Protein AF-A0A920E587-F1 (afdb_monomer)

Mean predicted aligned error: 9.36 Å

Secondary structure (DSSP, 8-state):
-HHHHHHHHHHHIIIIIHHHHHHHHHHHHTT--SS-TTHHHHHHHHHHHHHHHHHHHHHHHTTHHHHHHHHHHTTSS-GGGGGG-

Solvent-accessible surface area (backbone atoms only — not comparable to full-atom values): 4840 Å² total; per-residue (Å²): 110,71,69,59,38,34,54,48,20,38,50,46,26,60,73,54,47,47,60,50,51,52,57,55,51,58,58,50,54,75,75,58,83,78,79,68,83,73,52,61,65,60,47,53,54,50,51,53,51,50,51,51,49,44,39,52,50,32,25,54,55,44,44,47,66,57,52,50,55,50,38,37,75,71,66,77,42,66,70,70,72,70,74,73,117

Foldseek 3Di:
DLVVLLVVLLVCLVPPVLVVLVVVLVVVCVVPVDDDPPVVVVSVVVSVVVSVCSSVCSSVVSCVVVVVVVCVVVVVDPPVVVVPD

Structure (mmCIF, N/CA/C/O backbone):
data_AF-A0A920E587-F1
#
_entry.id   AF-A0A920E587-F1
#
loop_
_atom_site.group_PDB
_atom_site.id
_atom_site.type_symbol
_atom_site.label_atom_id
_atom_site.label_alt_id
_atom_site.label_comp_id
_atom_site.label_asym_id
_atom_site.label_entity_id
_atom_site.label_seq_id
_atom_site.pdbx_PDB_ins_code
_atom_site.Cartn_x
_atom_site.Cartn_y
_atom_site.Cartn_z
_atom_site.occupancy
_atom_site.B_iso_or_equiv
_atom_site.auth_seq_id
_atom_site.auth_comp_id
_atom_site.auth_asym_id
_atom_site.auth_atom_id
_atom_site.pdbx_PDB_model_num
ATOM 1 N N . MET A 1 1 ? -8.478 -8.993 14.506 1.00 67.31 1 MET A N 1
ATOM 2 C CA . MET A 1 1 ? -8.938 -8.423 13.217 1.00 67.31 1 MET A CA 1
ATOM 3 C C . MET A 1 1 ? -7.866 -7.584 12.537 1.00 67.31 1 MET A C 1
ATOM 5 O O . MET A 1 1 ? -7.571 -7.879 11.392 1.00 67.31 1 MET A O 1
ATOM 9 N N . ILE A 1 2 ? -7.240 -6.629 13.234 1.00 77.00 2 ILE A N 1
ATOM 10 C CA . ILE A 1 2 ? -6.142 -5.790 12.705 1.00 77.00 2 ILE A CA 1
ATOM 11 C C . ILE A 1 2 ? -5.059 -6.583 11.936 1.00 77.00 2 ILE A C 1
ATOM 13 O O . ILE A 1 2 ? -4.820 -6.246 10.780 1.00 77.00 2 ILE A O 1
ATOM 17 N N . PRO A 1 3 ? -4.487 -7.689 12.465 1.00 80.88 3 PRO A N 1
ATOM 18 C CA . PRO A 1 3 ? -3.456 -8.427 11.727 1.00 80.88 3 PRO A CA 1
ATOM 19 C C . PRO A 1 3 ? -3.971 -9.067 10.429 1.00 80.88 3 PRO A C 1
ATOM 21 O O . PRO A 1 3 ? -3.246 -9.095 9.443 1.00 80.88 3 PRO A O 1
ATOM 24 N N . ILE A 1 4 ? -5.230 -9.524 10.384 1.00 86.94 4 ILE A N 1
ATOM 25 C CA . ILE A 1 4 ? -5.829 -10.094 9.162 1.00 86.94 4 ILE A CA 1
ATOM 26 C C . ILE A 1 4 ? -5.900 -9.039 8.055 1.00 86.94 4 ILE A C 1
ATOM 28 O O . ILE A 1 4 ? -5.589 -9.339 6.906 1.00 86.94 4 ILE A O 1
ATOM 32 N N . LEU A 1 5 ? -6.307 -7.813 8.396 1.00 85.69 5 LEU A N 1
ATOM 33 C CA . LEU A 1 5 ? -6.504 -6.749 7.413 1.00 85.69 5 LEU A CA 1
ATOM 34 C C . LEU A 1 5 ? -5.167 -6.270 6.833 1.00 85.69 5 LEU A C 1
ATOM 36 O O . LEU A 1 5 ? -5.070 -6.042 5.631 1.00 85.69 5 LEU A O 1
ATOM 40 N N . PHE A 1 6 ? -4.125 -6.240 7.663 1.00 84.94 6 PHE A N 1
ATOM 41 C CA . PHE A 1 6 ? -2.758 -5.956 7.236 1.00 84.94 6 PHE A CA 1
ATOM 42 C C . PHE A 1 6 ? -2.211 -7.025 6.272 1.00 84.94 6 PHE A C 1
ATOM 44 O O . PHE A 1 6 ? -1.735 -6.696 5.184 1.00 84.94 6 PHE A O 1
ATOM 51 N N . PHE A 1 7 ? -2.349 -8.317 6.607 1.00 89.00 7 PHE A N 1
ATOM 52 C CA . PHE A 1 7 ? -1.947 -9.405 5.702 1.00 89.00 7 PHE A CA 1
ATOM 53 C C . PHE A 1 7 ? -2.738 -9.394 4.389 1.00 89.00 7 PHE A C 1
ATOM 55 O O . PHE A 1 7 ? -2.176 -9.683 3.331 1.00 89.00 7 PHE A O 1
ATOM 62 N N . LEU A 1 8 ? -4.021 -9.029 4.432 1.00 90.69 8 LEU A N 1
ATOM 63 C CA . LEU A 1 8 ? -4.856 -8.902 3.240 1.00 90.69 8 LEU A CA 1
ATOM 64 C C . LEU A 1 8 ? -4.397 -7.730 2.356 1.00 90.69 8 LEU A C 1
ATOM 66 O O . LEU A 1 8 ? -4.309 -7.896 1.142 1.00 90.69 8 LEU A O 1
ATOM 70 N N . GLY A 1 9 ? -4.003 -6.599 2.950 1.00 89.12 9 GLY A N 1
ATOM 71 C CA . GLY A 1 9 ? -3.408 -5.464 2.236 1.00 89.12 9 GLY A CA 1
ATOM 72 C C . GLY A 1 9 ? -2.060 -5.786 1.580 1.00 89.12 9 GLY A C 1
ATOM 73 O O . GLY A 1 9 ? -1.812 -5.375 0.444 1.00 89.12 9 GLY A O 1
ATOM 74 N N . ILE A 1 10 ? -1.208 -6.578 2.241 1.00 89.06 10 ILE A N 1
ATOM 75 C CA . ILE A 1 10 ? 0.053 -7.068 1.652 1.00 89.06 10 ILE A CA 1
ATOM 76 C C . ILE A 1 10 ? -0.222 -8.059 0.517 1.00 89.06 10 ILE A C 1
ATOM 78 O O . ILE A 1 10 ? 0.397 -7.973 -0.542 1.00 89.06 10 ILE A O 1
ATOM 82 N N . THR A 1 11 ? -1.170 -8.977 0.712 1.00 92.19 11 THR A N 1
ATOM 83 C CA . THR A 1 11 ? -1.576 -9.953 -0.311 1.00 92.19 11 THR A CA 1
ATOM 84 C C . THR A 1 11 ? -2.105 -9.237 -1.554 1.00 92.19 11 THR A C 1
ATOM 86 O O . THR A 1 11 ? -1.683 -9.533 -2.669 1.00 92.19 11 THR A O 1
ATOM 89 N N . PHE A 1 12 ? -2.968 -8.234 -1.372 1.00 91.12 12 PHE A N 1
ATOM 90 C CA . PHE A 1 12 ? -3.450 -7.382 -2.456 1.00 91.12 12 PHE A CA 1
ATOM 91 C C . PHE A 1 12 ? -2.302 -6.658 -3.173 1.00 91.12 12 PHE A C 1
ATOM 93 O O . PHE A 1 12 ? -2.242 -6.670 -4.402 1.00 91.12 12 PHE A O 1
ATOM 100 N N . ALA A 1 13 ? -1.352 -6.087 -2.427 1.00 91.44 13 ALA A N 1
ATOM 101 C CA . ALA A 1 13 ? -0.196 -5.428 -3.024 1.00 91.44 13 ALA A CA 1
ATOM 102 C C . ALA A 1 13 ? 0.633 -6.386 -3.888 1.00 91.44 13 ALA A C 1
ATOM 104 O O . ALA A 1 13 ? 0.977 -6.058 -5.022 1.00 91.44 13 ALA A O 1
ATOM 105 N N . TYR A 1 14 ? 0.900 -7.589 -3.382 1.00 89.94 14 TYR A N 1
ATOM 106 C CA . TYR A 1 14 ? 1.697 -8.579 -4.093 1.00 89.94 14 TYR A CA 1
ATOM 107 C C . TYR A 1 14 ? 1.012 -9.074 -5.373 1.00 89.94 14 TYR A C 1
ATOM 109 O O . TYR A 1 14 ? 1.639 -9.123 -6.427 1.00 89.94 14 TYR A O 1
ATOM 117 N N . PHE A 1 15 ? -0.278 -9.413 -5.307 1.00 91.62 15 PHE A N 1
ATOM 118 C CA . PHE A 1 15 ? -0.974 -10.032 -6.439 1.00 91.62 15 PHE A CA 1
ATOM 119 C C . PHE A 1 15 ? -1.584 -9.043 -7.434 1.00 91.62 15 PHE A C 1
ATOM 121 O O . PHE A 1 15 ? -1.800 -9.419 -8.582 1.00 91.62 15 PHE A O 1
ATOM 128 N N . VAL A 1 16 ? -1.870 -7.801 -7.032 1.00 90.19 16 VAL A N 1
ATOM 129 C CA . VAL A 1 16 ? -2.539 -6.810 -7.896 1.00 90.19 16 VAL A CA 1
ATOM 130 C C . VAL A 1 16 ? -1.615 -5.654 -8.254 1.00 90.19 16 VAL A C 1
ATOM 132 O O . VAL A 1 16 ? -1.528 -5.274 -9.421 1.00 90.19 16 VAL A O 1
ATOM 135 N N . LEU A 1 17 ? -0.894 -5.093 -7.282 1.00 89.00 17 LEU A N 1
ATOM 136 C CA . LEU A 1 17 ? -0.089 -3.895 -7.530 1.00 89.00 17 LEU A CA 1
ATOM 137 C C . LEU A 1 17 ? 1.211 -4.217 -8.273 1.00 89.00 17 LEU A C 1
ATOM 139 O O . LEU A 1 17 ? 1.560 -3.494 -9.202 1.00 89.00 17 LEU A O 1
ATOM 143 N N . ILE A 1 18 ? 1.896 -5.315 -7.936 1.00 88.12 18 ILE A N 1
ATOM 144 C CA . ILE A 1 18 ? 3.119 -5.736 -8.645 1.00 88.12 18 ILE A CA 1
ATOM 145 C C . ILE A 1 18 ? 2.892 -5.944 -10.156 1.00 88.12 18 ILE A C 1
ATOM 147 O O . ILE A 1 18 ? 3.647 -5.354 -10.933 1.00 88.12 18 ILE A O 1
ATOM 151 N N . PRO A 1 19 ? 1.881 -6.705 -10.633 1.00 88.38 19 PRO A N 1
ATOM 152 C CA . PRO A 1 19 ? 1.675 -6.851 -12.077 1.00 88.38 19 PRO A CA 1
ATOM 153 C C . PRO A 1 19 ? 1.304 -5.526 -12.756 1.00 88.38 19 PRO A C 1
ATOM 155 O O . PRO A 1 19 ? 1.726 -5.276 -13.885 1.00 88.38 19 PRO A O 1
ATOM 158 N N . PHE A 1 20 ? 0.584 -4.640 -12.060 1.00 87.06 20 PHE A N 1
ATOM 159 C CA . PHE A 1 20 ? 0.285 -3.302 -12.566 1.00 87.06 20 PHE A CA 1
ATOM 160 C C . PHE A 1 20 ? 1.563 -2.467 -12.743 1.00 87.06 20 PHE A C 1
ATOM 162 O O . PHE A 1 20 ? 1.788 -1.905 -13.815 1.00 87.06 20 PHE A O 1
ATOM 169 N N . ILE A 1 21 ? 2.447 -2.454 -11.740 1.00 84.69 21 ILE A N 1
ATOM 170 C CA . ILE A 1 21 ? 3.749 -1.776 -11.808 1.00 84.69 21 ILE A CA 1
ATOM 171 C C . ILE A 1 21 ? 4.588 -2.312 -12.970 1.00 84.69 21 ILE A C 1
ATOM 173 O O . ILE A 1 21 ? 5.190 -1.529 -13.701 1.00 84.69 21 ILE A O 1
ATOM 177 N N . TRP A 1 22 ? 4.615 -3.631 -13.170 1.00 83.69 22 TRP A N 1
ATOM 178 C CA . TRP A 1 22 ? 5.377 -4.229 -14.264 1.00 83.69 22 TRP A CA 1
ATOM 179 C C . TRP A 1 22 ? 4.860 -3.747 -15.627 1.00 83.69 22 TRP A C 1
ATOM 181 O O . TRP A 1 22 ? 5.642 -3.303 -16.469 1.00 83.69 22 TRP A O 1
ATOM 191 N N . SER A 1 23 ? 3.539 -3.735 -15.825 1.00 83.56 23 SER A N 1
ATOM 192 C CA . SER A 1 23 ? 2.941 -3.224 -17.066 1.00 83.56 23 SER A CA 1
ATOM 193 C C . SER A 1 23 ? 3.246 -1.738 -17.310 1.00 83.56 23 SER A C 1
ATOM 195 O O . SER A 1 23 ? 3.564 -1.340 -18.432 1.00 83.56 23 SER A O 1
ATOM 197 N N . PHE A 1 24 ? 3.241 -0.927 -16.249 1.00 81.50 24 PHE A N 1
ATOM 198 C CA . PHE A 1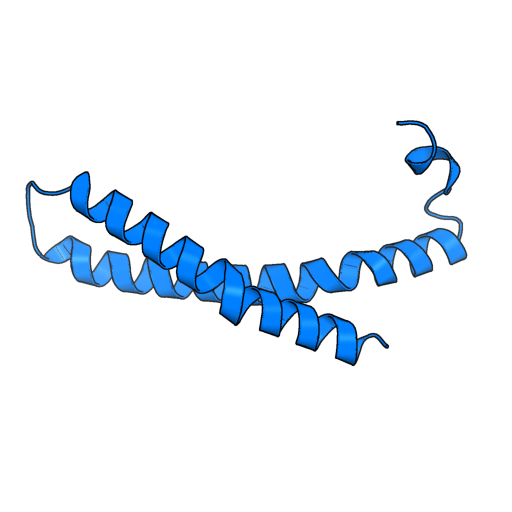 24 ? 3.610 0.486 -16.289 1.00 81.50 24 PHE A CA 1
ATOM 199 C C . PHE A 1 24 ? 5.091 0.684 -16.641 1.00 81.50 24 PHE A C 1
ATOM 201 O O . PHE A 1 24 ? 5.432 1.560 -17.432 1.00 81.50 24 PHE A O 1
ATOM 208 N N . PHE A 1 25 ? 5.971 -0.173 -16.119 1.00 77.81 25 PHE A N 1
ATOM 209 C CA . PHE A 1 25 ? 7.405 -0.112 -16.379 1.00 77.81 25 PHE A CA 1
ATOM 210 C C . PHE A 1 25 ? 7.765 -0.443 -17.835 1.00 77.81 25 PHE A C 1
ATOM 212 O O . PHE A 1 25 ? 8.505 0.312 -18.464 1.00 77.81 25 PHE A O 1
ATOM 219 N N . ILE A 1 26 ? 7.183 -1.505 -18.405 1.00 76.69 26 ILE A N 1
ATOM 220 C CA . ILE A 1 26 ? 7.360 -1.850 -19.831 1.00 76.69 26 ILE A CA 1
ATOM 221 C C . ILE A 1 26 ? 6.863 -0.704 -20.724 1.00 76.69 26 ILE A C 1
ATOM 223 O O . ILE A 1 26 ? 7.463 -0.386 -21.750 1.00 76.69 26 ILE A O 1
ATOM 227 N N . SER A 1 27 ? 5.789 -0.023 -20.315 1.00 75.00 27 SER A N 1
ATOM 228 C CA . SER A 1 27 ? 5.300 1.147 -21.040 1.00 75.00 27 SER A CA 1
ATOM 229 C C . SER A 1 27 ? 6.321 2.292 -21.087 1.00 75.00 27 SER A C 1
ATOM 231 O O . SER A 1 27 ? 6.308 3.042 -22.058 1.00 75.00 27 SER A O 1
ATOM 233 N N . PHE A 1 28 ? 7.211 2.433 -20.097 1.00 70.31 28 PHE A N 1
ATOM 234 C CA . PHE A 1 28 ? 8.281 3.437 -20.130 1.00 70.31 28 PHE A CA 1
ATOM 235 C C . PHE A 1 28 ? 9.475 3.041 -20.992 1.00 70.31 28 PHE A C 1
ATOM 237 O O . PHE A 1 28 ? 10.135 3.927 -21.530 1.00 70.31 28 PHE A O 1
ATOM 244 N N . GLU A 1 29 ? 9.764 1.748 -21.129 1.00 64.94 29 GLU A N 1
ATOM 245 C CA . GLU A 1 29 ? 10.832 1.260 -22.011 1.00 64.94 29 GLU A CA 1
ATOM 246 C C . GLU A 1 29 ? 10.571 1.683 -23.465 1.00 64.94 29 GLU A C 1
ATOM 248 O O . GLU A 1 29 ? 11.460 2.188 -24.149 1.00 64.94 29 GLU A O 1
ATOM 253 N N . ASN A 1 30 ? 9.307 1.619 -23.892 1.00 59.94 30 ASN A N 1
ATOM 254 C CA . ASN A 1 30 ? 8.884 2.036 -25.229 1.00 59.94 30 ASN A CA 1
ATOM 255 C C . ASN A 1 30 ? 9.065 3.544 -25.506 1.00 59.94 30 ASN A C 1
ATOM 257 O O . ASN A 1 30 ? 9.171 3.935 -26.667 1.00 59.94 30 ASN A O 1
ATOM 261 N N . PHE A 1 31 ? 9.121 4.393 -24.470 1.00 57.94 31 PHE A N 1
ATOM 262 C CA . PHE A 1 31 ? 9.295 5.849 -24.610 1.00 57.94 31 PHE A CA 1
ATOM 263 C C . PHE A 1 31 ? 10.763 6.291 -24.751 1.00 57.94 31 PHE A C 1
ATOM 265 O O . PHE A 1 31 ? 11.015 7.374 -25.273 1.00 57.94 31 PHE A O 1
ATOM 272 N N . PHE A 1 32 ? 11.728 5.482 -24.298 1.00 58.31 32 PHE A N 1
ATOM 273 C CA . PHE A 1 32 ? 13.142 5.867 -24.144 1.00 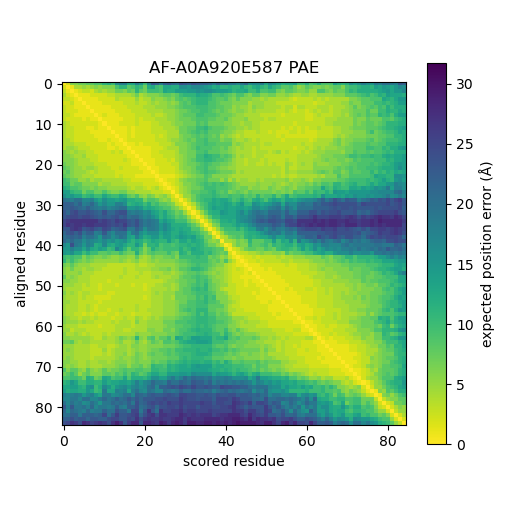58.31 32 PHE A CA 1
ATOM 274 C C . PHE A 1 32 ? 14.098 5.028 -25.006 1.00 58.31 32 PHE A C 1
ATOM 276 O O . PHE A 1 32 ? 15.269 4.852 -24.684 1.00 58.31 32 PHE A O 1
ATOM 283 N N . SER A 1 33 ? 13.629 4.544 -26.155 1.00 56.59 33 SER A N 1
ATOM 284 C CA . SER A 1 33 ? 14.393 3.726 -27.112 1.00 56.59 33 SER A CA 1
ATOM 285 C C . SER A 1 33 ? 15.588 4.441 -27.779 1.00 56.59 33 SER A C 1
ATOM 287 O O . SER A 1 33 ? 16.209 3.897 -28.689 1.00 56.59 33 SER A O 1
ATOM 289 N N . SER A 1 34 ? 15.954 5.645 -27.329 1.00 56.56 34 SER A N 1
ATOM 290 C CA . SER A 1 34 ? 17.072 6.439 -27.846 1.00 56.56 34 SER A CA 1
ATOM 291 C C . SER A 1 34 ? 18.069 6.811 -26.740 1.00 56.56 34 SER A C 1
ATOM 293 O O . SER A 1 34 ? 18.096 7.946 -26.281 1.00 56.56 34 SER A O 1
ATOM 295 N N . GLY A 1 35 ? 18.946 5.871 -26.378 1.00 56.34 35 GLY A N 1
ATOM 296 C CA . GLY A 1 35 ? 20.293 6.205 -25.906 1.00 56.34 35 GLY A CA 1
ATOM 297 C C . GLY A 1 35 ? 20.629 5.908 -24.440 1.00 56.34 35 GLY A C 1
ATOM 298 O O . GLY A 1 35 ? 20.175 6.582 -23.529 1.00 56.34 35 GLY A O 1
ATOM 299 N N . LEU A 1 36 ? 21.622 5.021 -24.295 1.00 52.91 36 LEU A N 1
ATOM 300 C CA . LEU A 1 36 ? 22.567 4.858 -23.179 1.00 52.91 36 LEU A CA 1
ATOM 301 C C . LEU A 1 36 ? 22.160 3.923 -22.021 1.00 52.91 36 LEU A C 1
ATOM 303 O O . LEU A 1 36 ? 21.306 4.200 -21.188 1.00 52.91 36 LEU A O 1
ATOM 307 N N . ASN A 1 37 ? 22.938 2.839 -21.914 1.00 53.59 37 ASN A N 1
ATOM 308 C CA . ASN A 1 37 ? 22.887 1.758 -20.919 1.00 53.59 37 ASN A CA 1
ATOM 309 C C . ASN A 1 37 ? 22.996 2.191 -19.438 1.00 53.59 37 ASN A C 1
ATOM 311 O O . ASN A 1 37 ? 22.882 1.344 -18.557 1.00 53.59 37 ASN A O 1
ATOM 315 N N . LEU A 1 38 ? 23.204 3.480 -19.147 1.00 53.62 38 LEU A N 1
ATOM 316 C CA . LEU A 1 38 ? 23.247 4.032 -17.785 1.00 53.62 38 LEU A CA 1
ATOM 317 C C . LEU A 1 38 ? 21.850 4.166 -17.152 1.00 53.62 38 LEU A C 1
ATOM 319 O O . LEU A 1 38 ? 21.734 4.233 -15.931 1.00 53.62 38 LEU A O 1
ATOM 323 N N . GLU A 1 39 ? 20.778 4.159 -17.948 1.00 57.25 39 GLU A N 1
ATOM 324 C CA . GLU A 1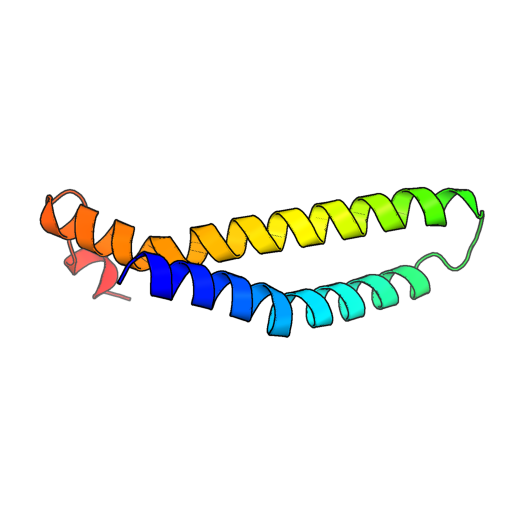 39 ? 19.413 4.225 -17.412 1.00 57.25 39 GLU A CA 1
ATOM 325 C C . GLU A 1 39 ? 18.934 2.901 -16.796 1.00 57.25 39 GLU A C 1
ATOM 327 O O . GLU A 1 39 ? 18.081 2.914 -15.912 1.00 57.25 39 GLU A O 1
ATOM 332 N N . LEU A 1 40 ? 19.477 1.752 -17.210 1.00 60.97 40 LEU A N 1
ATOM 333 C CA . LEU A 1 40 ? 18.997 0.442 -16.748 1.00 60.97 40 LEU A CA 1
ATOM 334 C C . LEU A 1 40 ? 19.268 0.212 -15.251 1.00 60.97 40 LEU A C 1
ATOM 336 O O . LEU A 1 40 ? 18.410 -0.314 -14.542 1.00 60.97 40 LEU A O 1
ATOM 340 N N . GLU A 1 41 ? 20.413 0.677 -14.743 1.00 60.75 41 GLU A N 1
ATOM 341 C CA . GLU A 1 41 ? 20.755 0.589 -13.316 1.00 60.75 41 GLU A CA 1
ATOM 342 C C . GLU A 1 41 ? 19.915 1.561 -12.463 1.00 60.75 41 GLU A C 1
ATOM 344 O O . GLU A 1 41 ? 19.420 1.195 -11.394 1.00 60.75 41 GLU A O 1
ATOM 349 N N . SER A 1 42 ? 19.646 2.771 -12.978 1.00 65.00 42 SER A N 1
ATOM 350 C CA . SER A 1 42 ? 18.748 3.739 -12.327 1.00 65.00 42 SER A CA 1
ATOM 351 C C . SER A 1 42 ? 17.284 3.286 -12.322 1.00 65.00 42 SER A C 1
ATOM 353 O O . SER A 1 42 ? 16.520 3.664 -11.439 1.00 65.00 42 SER A O 1
ATOM 355 N N . ARG A 1 43 ? 16.858 2.486 -13.302 1.00 70.06 43 ARG A N 1
ATOM 356 C CA . ARG A 1 43 ? 15.467 2.036 -13.411 1.00 70.06 43 ARG A CA 1
ATOM 357 C C . ARG A 1 43 ? 15.137 0.871 -12.477 1.00 70.06 43 ARG A C 1
ATOM 359 O O . ARG A 1 43 ? 14.024 0.815 -11.954 1.00 70.06 43 ARG A O 1
ATOM 366 N N . TYR A 1 44 ? 16.087 -0.030 -12.218 1.00 76.81 44 TYR A N 1
ATOM 367 C CA . TYR A 1 44 ? 15.891 -1.111 -11.244 1.00 76.81 44 TYR A CA 1
ATOM 368 C C . TYR A 1 44 ? 15.716 -0.571 -9.817 1.00 76.81 44 TYR A C 1
ATOM 370 O O . TYR A 1 44 ? 14.843 -1.029 -9.074 1.00 76.81 44 TYR A O 1
ATOM 378 N N . SER A 1 45 ? 16.507 0.436 -9.439 1.00 83.19 45 SER A N 1
ATOM 379 C CA . SER A 1 45 ? 16.379 1.079 -8.129 1.00 83.19 45 SER A CA 1
ATOM 380 C C . SER A 1 45 ? 15.042 1.817 -7.981 1.00 83.19 45 SER A C 1
ATOM 382 O O . SER A 1 45 ? 14.410 1.714 -6.926 1.00 83.19 45 SER A O 1
ATOM 384 N N . GLU A 1 46 ? 14.541 2.461 -9.041 1.00 81.25 46 GLU A N 1
ATOM 385 C CA . GLU A 1 46 ? 13.209 3.083 -9.040 1.00 81.25 46 GLU A CA 1
ATOM 386 C C . GLU A 1 46 ? 12.085 2.036 -8.922 1.00 81.25 46 GLU A C 1
ATOM 388 O O . GLU A 1 46 ? 11.142 2.237 -8.155 1.00 81.25 46 GLU A O 1
ATOM 393 N N . TYR A 1 47 ? 12.200 0.879 -9.593 1.00 83.81 47 TYR A N 1
ATOM 394 C CA . TYR A 1 47 ? 11.249 -0.233 -9.445 1.00 83.81 47 TYR A CA 1
ATOM 395 C C . TYR A 1 47 ? 11.192 -0.749 -8.004 1.00 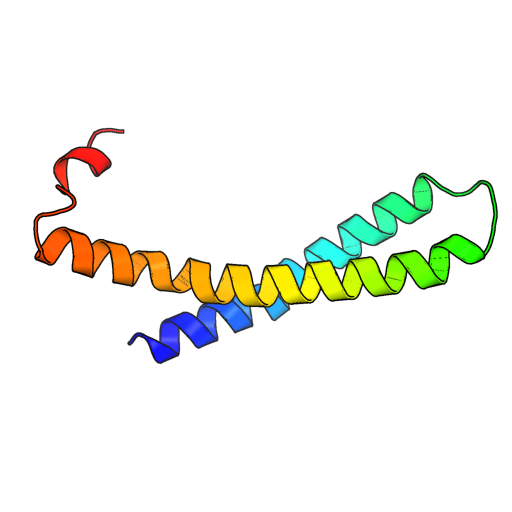83.81 47 TYR A C 1
ATOM 397 O O . TYR A 1 47 ? 10.105 -0.930 -7.448 1.00 83.81 47 TYR A O 1
ATOM 405 N N . MET A 1 48 ? 12.351 -0.970 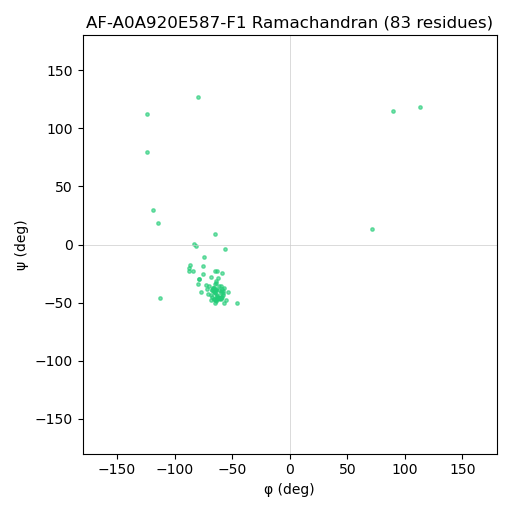-7.381 1.00 87.94 48 MET A N 1
ATOM 406 C CA . MET A 1 48 ? 12.414 -1.466 -6.006 1.00 87.94 48 MET A CA 1
ATOM 407 C C . MET A 1 48 ? 11.841 -0.453 -5.021 1.00 87.94 48 MET A C 1
ATOM 409 O O . MET A 1 48 ? 11.065 -0.818 -4.138 1.00 87.94 48 MET A O 1
ATOM 413 N N . LYS A 1 49 ? 12.140 0.832 -5.221 1.00 88.00 49 LYS A N 1
ATOM 414 C CA . LYS A 1 49 ? 11.579 1.927 -4.427 1.00 88.00 49 LYS A CA 1
ATOM 415 C C . LYS A 1 49 ? 10.059 2.019 -4.572 1.00 88.00 49 LYS A C 1
ATOM 417 O O . LYS A 1 49 ? 9.366 2.118 -3.561 1.00 88.00 49 LYS A O 1
ATOM 422 N N . LEU A 1 50 ? 9.533 1.941 -5.794 1.00 88.69 50 LEU A N 1
ATOM 423 C CA . LEU A 1 50 ? 8.095 1.963 -6.062 1.00 88.69 50 LEU A CA 1
ATOM 424 C C . LEU A 1 50 ? 7.397 0.745 -5.448 1.00 88.69 50 LEU A C 1
ATOM 426 O O . LEU A 1 50 ? 6.403 0.898 -4.745 1.00 88.69 50 LEU A O 1
ATOM 430 N N . THR A 1 51 ? 7.942 -0.453 -5.657 1.00 88.81 51 THR A N 1
ATOM 431 C CA . THR A 1 51 ? 7.396 -1.702 -5.108 1.00 88.81 51 THR A CA 1
ATOM 432 C C . THR A 1 51 ? 7.366 -1.660 -3.586 1.00 88.81 51 THR A C 1
ATOM 434 O O . THR A 1 51 ? 6.338 -1.963 -2.986 1.00 88.81 51 THR A O 1
ATOM 437 N N . MET A 1 52 ? 8.455 -1.222 -2.950 1.00 90.81 52 MET A N 1
ATOM 438 C CA . MET A 1 52 ? 8.526 -1.090 -1.497 1.00 90.81 52 MET A CA 1
ATOM 439 C C . MET A 1 52 ? 7.523 -0.058 -0.981 1.00 90.81 52 MET A C 1
ATOM 441 O O . MET A 1 52 ? 6.799 -0.333 -0.025 1.00 90.81 52 MET A O 1
ATOM 445 N N . PHE A 1 53 ? 7.424 1.095 -1.649 1.00 90.88 53 PHE A N 1
ATOM 446 C CA . PHE A 1 53 ? 6.440 2.115 -1.310 1.00 90.88 53 PHE A CA 1
ATOM 447 C C . PHE A 1 53 ? 5.008 1.588 -1.435 1.00 90.88 53 PHE A C 1
ATOM 449 O O . PHE A 1 53 ? 4.235 1.776 -0.504 1.00 90.88 53 PHE A O 1
ATOM 456 N N . LEU A 1 54 ? 4.646 0.882 -2.513 1.00 89.50 54 LEU A N 1
ATOM 457 C CA . LEU A 1 54 ? 3.301 0.313 -2.661 1.00 89.50 54 LEU A CA 1
ATOM 458 C C . LEU A 1 54 ? 3.020 -0.787 -1.639 1.00 89.50 54 LEU A C 1
ATOM 460 O O . LEU A 1 54 ? 1.903 -0.852 -1.132 1.00 89.50 54 LEU A O 1
ATOM 464 N N . LEU A 1 55 ? 4.006 -1.622 -1.301 1.00 89.62 55 LEU A N 1
ATOM 465 C CA . LEU A 1 55 ? 3.839 -2.652 -0.276 1.00 89.62 55 LEU A CA 1
ATOM 466 C C . LEU A 1 55 ? 3.508 -2.016 1.085 1.00 89.62 55 LEU A C 1
ATOM 468 O O . LEU A 1 55 ? 2.545 -2.416 1.740 1.00 89.62 55 LEU A O 1
ATOM 472 N N . PHE A 1 56 ? 4.258 -0.979 1.473 1.00 88.38 56 PHE A N 1
ATOM 473 C CA . PHE A 1 56 ? 4.029 -0.236 2.714 1.00 88.38 56 PHE A CA 1
ATOM 474 C C . PHE A 1 56 ? 2.737 0.583 2.687 1.00 88.38 56 PHE A C 1
ATOM 476 O O . PHE A 1 56 ? 1.948 0.519 3.629 1.00 88.38 56 PHE A O 1
ATOM 483 N N . ALA A 1 57 ? 2.499 1.332 1.610 1.00 89.94 57 ALA A N 1
ATOM 484 C CA . ALA A 1 57 ? 1.324 2.178 1.456 1.00 89.94 57 ALA A CA 1
ATOM 485 C C . ALA A 1 57 ? 0.041 1.345 1.417 1.00 89.94 57 ALA A C 1
ATOM 487 O O . ALA A 1 57 ? -0.937 1.733 2.042 1.00 89.94 57 ALA A O 1
ATOM 488 N N . SER A 1 58 ? 0.044 0.184 0.753 1.00 90.12 58 SER A N 1
ATOM 489 C CA . SER A 1 58 ? -1.089 -0.749 0.755 1.00 90.12 58 SER A CA 1
ATOM 490 C C . SER A 1 58 ? -1.329 -1.337 2.145 1.00 90.12 58 SER A C 1
ATOM 492 O O . SER A 1 58 ? -2.456 -1.305 2.631 1.00 90.12 58 SER A O 1
ATOM 494 N N . GLY A 1 59 ? -0.278 -1.806 2.828 1.00 87.88 59 GLY A N 1
ATOM 495 C CA . GLY A 1 59 ? -0.390 -2.314 4.199 1.00 87.88 59 GLY A CA 1
ATOM 496 C C . GLY A 1 59 ? -1.010 -1.288 5.152 1.00 87.88 59 GLY A C 1
ATOM 497 O O . GLY A 1 59 ? -1.980 -1.601 5.837 1.00 87.88 59 GLY A O 1
ATOM 498 N N . MET A 1 60 ? -0.524 -0.041 5.123 1.00 88.06 60 MET A N 1
ATOM 499 C CA . MET A 1 60 ? -1.117 1.060 5.891 1.00 88.06 60 MET A CA 1
ATOM 500 C C . MET A 1 60 ? -2.527 1.417 5.408 1.00 88.06 60 MET A C 1
ATOM 502 O O . MET A 1 60 ? -3.404 1.647 6.232 1.00 88.06 60 MET A O 1
ATOM 506 N N . SER A 1 61 ? -2.776 1.444 4.091 1.00 89.75 61 SER A N 1
ATOM 507 C CA . SER A 1 61 ? -4.075 1.802 3.497 1.00 89.75 61 SER A CA 1
ATOM 508 C C . SER A 1 61 ? -5.207 0.903 4.002 1.00 89.75 61 SER A C 1
ATOM 510 O O . SER A 1 61 ? -6.304 1.373 4.305 1.00 89.75 61 SER A O 1
ATOM 512 N N . PHE A 1 62 ? -4.918 -0.382 4.188 1.00 88.19 62 PHE A N 1
ATOM 513 C CA . PHE A 1 62 ? -5.885 -1.352 4.690 1.00 88.19 62 PHE A CA 1
ATOM 514 C C . PHE A 1 62 ? -6.155 -1.222 6.197 1.00 88.19 62 PHE A C 1
ATOM 516 O O . PHE A 1 62 ? -7.128 -1.793 6.681 1.00 88.19 62 PHE A O 1
ATOM 523 N N . GLU A 1 63 ? -5.378 -0.431 6.941 1.00 89.44 63 GLU A N 1
ATOM 524 C CA . GLU A 1 63 ? -5.655 -0.105 8.346 1.00 89.44 63 GLU A CA 1
ATOM 525 C C . GLU A 1 63 ? -6.571 1.118 8.509 1.00 89.44 63 GLU A C 1
ATOM 527 O O . GLU A 1 63 ? -7.245 1.247 9.536 1.00 89.44 63 GLU A O 1
ATOM 532 N N . PHE A 1 64 ? -6.688 1.978 7.488 1.00 88.50 64 PHE A N 1
ATOM 533 C CA . PHE A 1 64 ? -7.560 3.163 7.526 1.00 88.50 64 PHE A CA 1
ATOM 534 C C . PHE A 1 64 ? -9.019 2.856 7.893 1.00 88.50 64 PHE A C 1
ATOM 536 O O . PHE A 1 64 ? -9.579 3.616 8.683 1.00 88.50 64 PHE A O 1
ATOM 543 N N . PRO A 1 65 ? -9.662 1.771 7.411 1.00 83.50 65 PRO A N 1
ATOM 544 C CA . PRO A 1 65 ? -11.026 1.436 7.816 1.00 83.50 65 PRO A CA 1
ATOM 545 C C . PRO A 1 65 ? -11.157 1.241 9.331 1.00 83.50 65 PRO A C 1
ATOM 547 O O . PRO A 1 65 ? -12.119 1.701 9.942 1.00 83.50 65 PRO A O 1
ATOM 550 N N . ILE A 1 66 ? -10.168 0.600 9.958 1.00 87.19 66 ILE A N 1
ATOM 551 C CA . ILE A 1 66 ? -10.145 0.384 11.408 1.00 87.19 66 ILE A CA 1
ATOM 552 C C . ILE A 1 66 ? -9.888 1.705 12.132 1.00 87.19 66 ILE A C 1
ATOM 554 O O . ILE A 1 66 ? -10.554 2.002 13.124 1.00 87.19 66 ILE A O 1
ATOM 558 N N . LEU A 1 67 ? -8.963 2.515 11.617 1.00 86.69 67 LEU A N 1
ATOM 559 C CA . LEU A 1 67 ? -8.648 3.830 12.163 1.00 86.69 67 LEU A CA 1
ATOM 560 C C . LEU A 1 67 ? -9.877 4.755 12.146 1.00 86.69 67 LEU A C 1
ATOM 562 O O . LEU A 1 67 ? -10.164 5.407 13.147 1.00 86.69 67 LEU A O 1
ATOM 566 N N . LEU A 1 68 ? -10.661 4.744 11.064 1.00 85.62 68 LEU A N 1
ATOM 567 C CA . LEU A 1 68 ? -11.922 5.482 10.959 1.00 85.62 68 LEU A CA 1
ATOM 568 C C . LEU A 1 68 ? -12.961 4.996 11.973 1.00 85.62 68 LEU A C 1
ATOM 570 O O . LEU A 1 68 ? -13.562 5.819 12.659 1.00 85.62 68 LEU A O 1
ATOM 574 N N . ILE A 1 69 ? -13.131 3.678 12.136 1.00 86.38 69 ILE A N 1
ATOM 575 C CA . ILE A 1 69 ? -14.037 3.120 13.156 1.00 86.38 69 ILE A CA 1
ATOM 576 C C . ILE A 1 69 ? -13.638 3.611 14.554 1.00 86.38 69 ILE A C 1
ATOM 578 O O . ILE A 1 69 ? -14.501 3.978 15.350 1.00 86.38 69 ILE A O 1
ATOM 582 N N . ILE A 1 70 ? -12.339 3.648 14.858 1.00 85.81 70 ILE A N 1
ATOM 583 C CA . ILE A 1 70 ? -11.832 4.148 16.140 1.00 85.81 70 ILE A CA 1
ATOM 584 C C . ILE A 1 70 ? -12.129 5.647 16.290 1.00 85.81 70 ILE A C 1
ATOM 586 O O . ILE A 1 70 ? -12.723 6.041 17.291 1.00 85.81 70 ILE A O 1
ATOM 590 N N . LEU A 1 71 ? -11.792 6.476 15.299 1.00 85.75 71 LEU A N 1
ATOM 591 C CA . LEU A 1 71 ? -12.048 7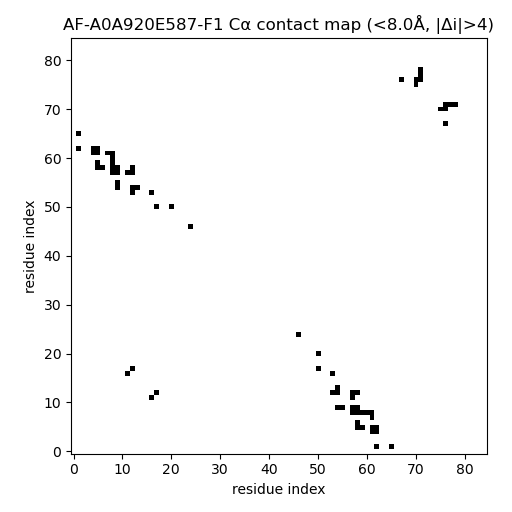.923 15.329 1.00 85.75 71 LEU A CA 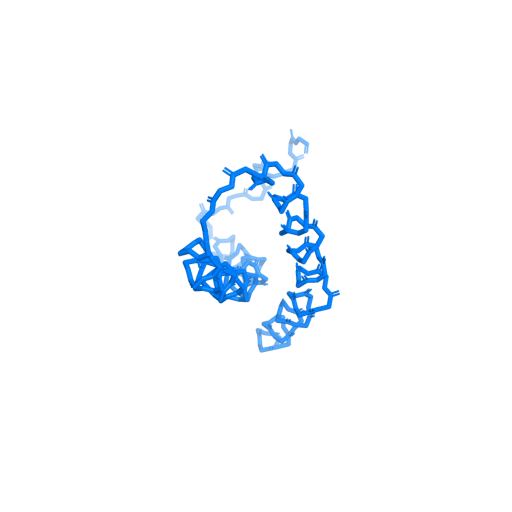1
ATOM 592 C C . LEU A 1 71 ? -13.536 8.264 15.490 1.00 85.75 71 LEU A C 1
ATOM 594 O O . LEU A 1 71 ? -13.883 9.186 16.231 1.00 85.75 71 LEU A O 1
ATOM 598 N N . THR A 1 72 ? -14.417 7.500 14.846 1.00 84.69 72 THR A N 1
ATOM 599 C CA . THR A 1 72 ? -15.865 7.636 15.008 1.00 84.69 72 THR A CA 1
ATOM 600 C C . THR A 1 72 ? -16.320 7.236 16.410 1.00 84.69 72 THR A C 1
ATOM 602 O O . THR A 1 72 ? -17.148 7.928 16.995 1.00 84.69 72 THR A O 1
ATOM 605 N N . LYS A 1 73 ? -15.753 6.176 17.007 1.00 80.94 73 LYS A N 1
ATOM 606 C CA . LYS A 1 73 ? -16.058 5.804 18.403 1.00 80.94 73 LYS A CA 1
ATOM 607 C C . LYS A 1 73 ? -15.621 6.868 19.412 1.00 80.94 73 LYS A C 1
ATOM 609 O O . LYS A 1 73 ? -16.275 7.011 20.438 1.00 80.94 73 LYS A O 1
ATOM 614 N N . PHE A 1 74 ? -14.550 7.608 19.128 1.00 83.38 74 PHE A N 1
ATOM 615 C CA . PHE A 1 74 ? -14.103 8.738 19.948 1.00 83.38 74 PHE A CA 1
ATOM 616 C C . PHE A 1 74 ? -14.865 10.046 19.669 1.00 83.38 74 PHE A C 1
ATOM 618 O O . PHE A 1 74 ? -14.595 11.050 20.320 1.00 83.38 74 PHE A O 1
ATOM 625 N N . GLY A 1 75 ? -15.811 10.054 18.723 1.00 78.12 75 GLY A N 1
ATOM 626 C CA . GLY A 1 75 ? -16.600 11.242 18.384 1.00 78.12 75 GLY A CA 1
ATOM 627 C C . GLY A 1 75 ? -15.815 12.334 17.648 1.00 78.12 75 GLY A C 1
ATOM 628 O O . GLY A 1 75 ? -16.304 13.451 17.526 1.00 78.12 75 GLY A O 1
ATOM 629 N N . ILE A 1 76 ? -14.612 12.026 17.149 1.00 76.69 76 ILE A N 1
ATOM 630 C CA . ILE A 1 76 ? -13.772 12.969 16.388 1.00 76.69 76 ILE A CA 1
ATOM 631 C C . ILE A 1 76 ? -14.269 13.074 14.937 1.00 76.69 76 ILE A C 1
ATOM 633 O O . ILE A 1 76 ? -14.143 14.120 14.305 1.00 76.69 76 ILE A O 1
ATOM 637 N N . VAL A 1 77 ? -14.857 11.995 14.408 1.00 71.19 77 VAL A N 1
ATOM 638 C CA . VAL A 1 77 ? -15.395 11.917 13.043 1.00 71.19 77 VAL A CA 1
ATOM 639 C C . VAL A 1 77 ? -16.869 11.519 13.097 1.00 71.19 77 VAL A C 1
ATOM 641 O O . VAL A 1 77 ? -17.194 10.389 13.465 1.00 71.19 77 VAL A O 1
ATOM 644 N N . ASP A 1 78 ? -17.756 12.438 12.711 1.00 65.94 78 ASP A N 1
ATOM 645 C CA . ASP A 1 78 ? -19.200 12.197 12.654 1.00 65.94 78 ASP A CA 1
ATOM 646 C C . ASP A 1 78 ? -19.582 11.432 11.370 1.00 65.94 78 ASP A C 1
ATOM 648 O O . ASP A 1 78 ? -19.260 11.840 10.249 1.00 65.94 78 ASP A O 1
ATOM 652 N N . VAL A 1 79 ? -20.295 10.311 11.527 1.00 63.28 79 VAL A N 1
ATOM 653 C CA . VAL A 1 79 ? -20.768 9.440 10.431 1.00 63.28 79 VAL A CA 1
ATOM 654 C C . VAL A 1 79 ? -21.665 10.201 9.448 1.00 63.28 79 VAL A C 1
ATOM 656 O O . VAL A 1 79 ? -21.755 9.836 8.272 1.00 63.28 79 VAL A O 1
ATOM 659 N N . GLN A 1 80 ? -22.303 11.290 9.889 1.00 60.41 80 GLN A N 1
ATOM 660 C CA . GLN A 1 80 ? -23.175 12.112 9.048 1.00 60.41 80 GLN A CA 1
ATOM 661 C C . GLN A 1 80 ? -22.440 12.780 7.874 1.00 60.41 80 GLN A C 1
ATOM 663 O O . GLN A 1 80 ? -23.072 13.073 6.858 1.00 60.41 8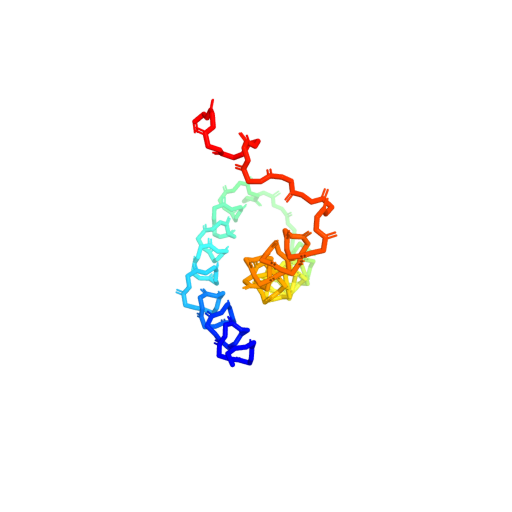0 GLN A O 1
ATOM 668 N N . ILE A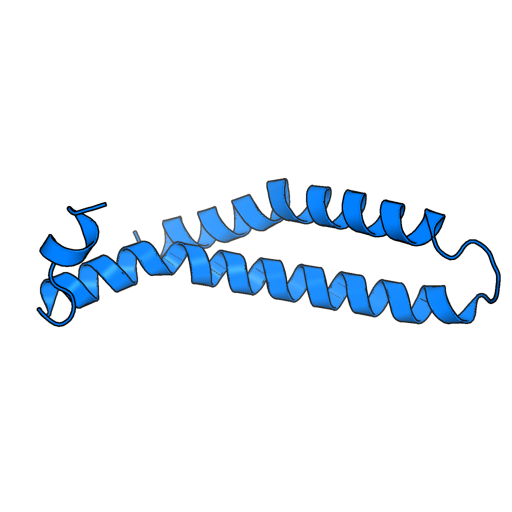 1 81 ? -21.116 12.957 7.960 1.00 60.19 81 ILE A N 1
ATOM 669 C CA . ILE A 1 81 ? -20.302 13.561 6.894 1.00 60.19 81 ILE A CA 1
ATOM 670 C C . ILE A 1 81 ? -20.141 12.602 5.700 1.00 60.19 81 ILE A C 1
ATOM 672 O O . ILE A 1 81 ? -20.166 13.042 4.553 1.00 60.19 81 ILE A O 1
ATOM 676 N N . PHE A 1 82 ? -20.060 11.289 5.941 1.00 60.16 82 PHE A N 1
ATOM 677 C CA . PHE A 1 82 ? -19.908 10.275 4.884 1.00 60.16 82 PHE A CA 1
ATOM 678 C C . PHE A 1 82 ? -21.238 9.800 4.285 1.00 60.16 82 PHE A C 1
ATOM 680 O O . PHE A 1 82 ? -21.252 9.238 3.197 1.00 60.16 82 PHE A O 1
ATOM 687 N N . LYS A 1 83 ? -22.372 10.034 4.959 1.00 57.16 83 LYS A N 1
ATOM 688 C CA . LYS A 1 83 ? -23.699 9.580 4.499 1.00 57.16 83 LYS A CA 1
ATOM 689 C C . LYS A 1 83 ? -24.359 10.520 3.475 1.00 57.16 83 LYS A C 1
ATOM 691 O O . LYS A 1 83 ? -25.485 10.263 3.058 1.00 57.16 83 LYS A O 1
ATOM 696 N N . LYS A 1 84 ? -23.705 11.626 3.097 1.00 47.84 84 LYS A N 1
ATOM 697 C CA . LYS A 1 84 ? -24.320 12.699 2.295 1.00 47.84 84 LYS A CA 1
ATOM 698 C C . LYS A 1 84 ? -23.730 12.893 0.893 1.00 47.84 84 LYS A C 1
ATOM 700 O O . LYS A 1 84 ? -23.956 13.949 0.301 1.00 47.84 84 LYS A O 1
ATOM 705 N N . LYS A 1 85 ? -23.014 11.915 0.337 1.00 40.28 85 LYS A N 1
ATOM 706 C CA . LYS A 1 85 ? -22.608 11.965 -1.071 1.00 40.28 85 LYS A CA 1
ATOM 707 C C . LYS A 1 85 ? -22.492 10.584 -1.689 1.00 40.28 85 LYS A C 1
ATOM 709 O O . LYS A 1 85 ? -21.893 9.715 -1.026 1.00 40.28 85 LYS A O 1
#

Radius of gyration: 18.83 Å; Cα contacts (8 Å, |Δi|>4): 37; chains: 1; bounding box: 48×24×48 Å

Sequence (85 aa):
MIPILFFLGITFAYFVLIPFIWSFFISFENFFSSGLNLELESRYSEYMKLTMFLLFASGMSFEFPILLIILTKFGIVDVQIFKKK

pLDDT: mean 77.98, std 13.3, range [40.28, 92.19]